Protein AF-A0A7W7ZXH8-F1 (afdb_monomer_lite)

Structure (mmCIF, N/CA/C/O backbone):
data_AF-A0A7W7ZXH8-F1
#
_entry.id   AF-A0A7W7ZXH8-F1
#
loop_
_atom_site.group_PDB
_atom_site.id
_atom_site.type_symbol
_atom_site.label_atom_id
_atom_site.label_alt_id
_atom_site.label_comp_id
_atom_site.label_asym_id
_atom_site.label_entity_id
_atom_site.label_seq_id
_atom_site.pdbx_PDB_ins_code
_atom_site.Cartn_x
_atom_site.Cartn_y
_atom_site.Cartn_z
_atom_site.occupancy
_atom_site.B_iso_or_equiv
_atom_site.auth_seq_id
_atom_site.auth_comp_id
_atom_site.auth_asym_id
_atom_site.auth_atom_id
_atom_site.pdbx_PDB_model_num
ATOM 1 N N . MET A 1 1 ? 2.280 42.672 -75.558 1.00 45.81 1 MET A N 1
ATOM 2 C CA . MET A 1 1 ? 2.214 41.407 -74.794 1.00 45.81 1 MET A CA 1
ATOM 3 C C . MET A 1 1 ? 3.216 41.515 -73.660 1.00 45.81 1 MET A C 1
ATOM 5 O O . MET A 1 1 ? 4.405 41.400 -73.915 1.00 45.81 1 MET A O 1
ATOM 9 N N . SER A 1 2 ? 2.751 41.859 -72.459 1.00 38.84 2 SER A N 1
ATOM 10 C CA . SER A 1 2 ? 3.611 42.072 -71.290 1.00 38.84 2 SER A CA 1
ATOM 11 C C . SER A 1 2 ? 3.563 40.827 -70.415 1.00 38.84 2 SER A C 1
ATOM 13 O O . SER A 1 2 ? 2.508 40.486 -69.886 1.00 38.84 2 SER A O 1
ATOM 15 N N . THR A 1 3 ? 4.688 40.130 -70.302 1.00 49.72 3 THR A N 1
ATOM 16 C CA . THR A 1 3 ? 4.828 38.963 -69.430 1.00 49.72 3 THR A CA 1
ATOM 17 C C . THR A 1 3 ? 5.232 39.455 -68.045 1.00 49.72 3 THR A C 1
ATOM 19 O O . THR A 1 3 ? 6.352 39.920 -67.849 1.00 49.72 3 THR A O 1
ATOM 22 N N . THR A 1 4 ? 4.309 39.410 -67.087 1.00 53.81 4 THR A N 1
ATOM 23 C CA . THR A 1 4 ? 4.577 39.770 -65.689 1.00 53.81 4 THR A CA 1
ATOM 24 C C . THR A 1 4 ? 5.151 38.559 -64.957 1.00 53.81 4 THR A C 1
ATOM 26 O O . THR A 1 4 ? 4.422 37.633 -64.607 1.00 53.81 4 THR A O 1
ATOM 29 N N . THR A 1 5 ? 6.460 38.566 -64.714 1.00 61.03 5 THR A N 1
ATOM 30 C CA . THR A 1 5 ? 7.133 37.604 -63.830 1.00 61.03 5 THR A CA 1
ATOM 31 C C . THR A 1 5 ? 7.064 38.120 -62.393 1.00 61.03 5 THR A C 1
ATOM 33 O O . THR A 1 5 ? 7.664 39.141 -62.070 1.00 61.03 5 THR A O 1
ATOM 36 N N . ILE A 1 6 ? 6.315 37.433 -61.525 1.00 58.94 6 ILE A N 1
ATOM 37 C CA . ILE A 1 6 ? 6.248 37.724 -60.084 1.00 58.94 6 ILE A CA 1
ATOM 38 C C . ILE A 1 6 ? 7.389 36.972 -59.385 1.00 58.94 6 ILE A C 1
ATOM 40 O O . ILE A 1 6 ? 7.298 35.766 -59.153 1.00 58.94 6 ILE A O 1
ATOM 44 N N . GLN A 1 7 ? 8.464 37.687 -59.053 1.00 58.28 7 GLN A N 1
ATOM 45 C CA . GLN A 1 7 ? 9.550 37.207 -58.198 1.00 58.28 7 GLN A CA 1
ATOM 46 C C . GLN A 1 7 ? 9.080 37.314 -56.736 1.00 58.28 7 GLN A C 1
ATOM 48 O O . GLN A 1 7 ? 8.865 38.413 -56.231 1.00 58.28 7 GLN A O 1
ATOM 53 N N . ARG A 1 8 ? 8.841 36.187 -56.054 1.00 62.62 8 ARG A N 1
ATOM 54 C CA . ARG A 1 8 ? 8.566 36.197 -54.609 1.00 62.62 8 ARG A CA 1
ATOM 55 C C . ARG A 1 8 ? 9.894 36.333 -53.871 1.00 62.62 8 ARG A C 1
ATOM 57 O O . ARG A 1 8 ? 10.640 35.361 -53.792 1.00 62.62 8 ARG A O 1
ATOM 64 N N . ASP A 1 9 ? 10.164 37.518 -53.337 1.00 59.59 9 ASP A N 1
ATOM 65 C CA . ASP A 1 9 ? 11.242 37.731 -52.374 1.00 59.59 9 ASP A CA 1
ATOM 66 C C . ASP A 1 9 ? 10.932 36.944 -51.099 1.00 59.59 9 ASP A C 1
ATOM 68 O O . ASP A 1 9 ? 10.082 37.319 -50.288 1.00 59.59 9 ASP A O 1
ATOM 72 N N . ILE A 1 10 ? 11.605 35.808 -50.927 1.00 63.97 10 ILE A N 1
ATOM 73 C CA . ILE A 1 10 ? 11.605 35.075 -49.664 1.00 63.97 10 ILE A CA 1
ATOM 74 C C . ILE A 1 10 ? 12.605 35.805 -48.768 1.00 63.97 10 ILE A C 1
ATOM 76 O O . ILE A 1 10 ? 13.793 35.491 -48.757 1.00 63.97 10 ILE A O 1
ATOM 80 N N . ALA A 1 11 ? 12.140 36.854 -48.089 1.00 63.72 11 ALA A N 1
ATOM 81 C CA . ALA A 1 11 ? 12.964 37.618 -47.164 1.00 63.72 11 ALA A CA 1
ATOM 82 C C . ALA A 1 11 ? 13.522 36.674 -46.087 1.00 63.72 11 ALA A C 1
ATOM 84 O O . ALA A 1 11 ? 12.780 36.139 -45.259 1.00 63.72 11 ALA A O 1
ATOM 85 N N . ALA A 1 12 ? 14.835 36.442 -46.120 1.00 72.69 12 ALA A N 1
ATOM 86 C CA . ALA A 1 12 ? 15.530 35.717 -45.072 1.00 72.69 12 ALA A CA 1
ATOM 87 C C . ALA A 1 12 ? 15.318 36.454 -43.741 1.00 72.69 12 ALA A C 1
ATOM 89 O O . ALA A 1 12 ? 15.526 37.666 -43.648 1.00 72.69 12 ALA A O 1
ATOM 90 N N . LYS A 1 13 ? 14.880 35.723 -42.712 1.00 70.62 13 LYS A N 1
ATOM 91 C CA . LYS A 1 13 ? 14.730 36.255 -41.355 1.00 70.62 13 LYS A CA 1
ATOM 92 C C . LYS A 1 13 ? 16.085 36.828 -40.899 1.00 70.62 13 LYS A C 1
ATOM 94 O O . LYS A 1 13 ? 17.080 36.109 -41.004 1.00 70.62 13 LYS A O 1
ATOM 99 N N . PRO A 1 14 ? 16.149 38.077 -40.399 1.00 77.44 14 PRO A N 1
ATOM 100 C CA . PRO A 1 14 ? 17.408 38.658 -39.948 1.00 77.44 14 PRO A CA 1
ATOM 101 C C . PRO A 1 14 ? 18.000 37.839 -38.787 1.00 77.44 14 PRO A C 1
ATOM 103 O O . PRO A 1 14 ? 17.238 37.250 -38.006 1.00 77.44 14 PRO A O 1
ATOM 106 N N . PRO A 1 15 ? 19.340 37.777 -38.666 1.00 78.44 15 PRO A N 1
ATOM 107 C CA . PRO A 1 15 ? 19.991 37.081 -37.564 1.00 78.44 15 PRO A CA 1
ATOM 108 C C . PRO A 1 15 ? 19.574 37.707 -36.230 1.00 78.44 15 PRO A C 1
ATOM 110 O O . PRO A 1 15 ? 19.343 38.914 -36.140 1.00 78.44 15 PRO A O 1
ATOM 113 N N . ALA A 1 16 ? 19.451 36.875 -35.195 1.00 80.44 16 ALA A N 1
ATOM 114 C CA . ALA A 1 16 ? 19.173 37.366 -33.852 1.00 80.44 16 ALA A CA 1
ATOM 115 C C . ALA A 1 16 ? 20.302 38.312 -33.396 1.00 80.44 16 ALA A C 1
ATOM 117 O O . ALA A 1 16 ? 21.462 38.078 -33.751 1.00 80.44 16 ALA A O 1
ATOM 118 N N . PRO A 1 17 ? 19.988 39.372 -32.630 1.00 83.56 17 PRO A N 1
ATOM 119 C CA . PRO A 1 17 ? 21.019 40.226 -32.061 1.00 83.56 17 PRO A CA 1
ATOM 120 C C . PRO A 1 17 ? 21.931 39.408 -31.129 1.00 83.56 17 PRO A C 1
ATOM 122 O O . PRO A 1 17 ? 21.473 38.422 -30.542 1.00 83.56 17 PRO A O 1
ATOM 125 N N . PRO A 1 18 ? 23.204 39.807 -30.972 1.00 83.00 18 PRO A N 1
ATOM 126 C CA . PRO A 1 18 ? 24.096 39.195 -29.997 1.00 83.00 18 PRO A CA 1
ATOM 127 C C . PRO A 1 18 ? 23.479 39.282 -28.598 1.00 83.00 18 PRO A C 1
ATOM 129 O O . PRO A 1 18 ? 22.880 40.303 -28.248 1.00 83.00 18 PRO A O 1
ATOM 132 N N . TYR A 1 19 ? 23.620 38.224 -27.800 1.00 82.94 19 TYR A N 1
ATOM 133 C CA . TYR A 1 19 ? 23.239 38.288 -26.392 1.00 82.94 19 TYR A CA 1
ATOM 134 C C . TYR A 1 19 ? 24.065 39.377 -25.691 1.00 82.94 19 TYR A C 1
ATOM 136 O O . TYR A 1 19 ? 25.263 39.480 -25.965 1.00 82.94 19 TYR A O 1
ATOM 144 N N . PRO A 1 20 ? 23.457 40.191 -24.808 1.00 82.12 20 PRO A N 1
ATOM 145 C CA . PRO A 1 20 ? 24.227 41.098 -23.970 1.00 82.12 20 PRO A CA 1
ATOM 146 C C . PRO A 1 20 ? 25.185 40.278 -23.102 1.00 82.12 20 PRO A C 1
ATOM 148 O O . PRO A 1 20 ? 24.809 39.210 -22.608 1.00 82.12 20 PRO A O 1
ATOM 151 N N . GLU A 1 21 ? 26.416 40.764 -22.937 1.00 79.69 21 GLU A N 1
ATOM 152 C CA . GLU A 1 21 ? 27.367 40.114 -22.040 1.00 79.69 21 GLU A CA 1
ATOM 153 C C . GLU A 1 21 ? 26.783 40.055 -20.620 1.00 79.69 21 GLU A C 1
ATOM 155 O O . GLU A 1 21 ? 26.109 41.000 -20.186 1.00 79.69 21 GLU A O 1
ATOM 160 N N . PRO A 1 22 ? 26.968 38.931 -19.905 1.00 81.44 22 PRO A N 1
ATOM 161 C CA . PRO A 1 22 ? 26.486 38.809 -18.541 1.00 81.44 22 PRO A CA 1
ATOM 162 C C . PRO A 1 22 ? 27.128 39.894 -17.662 1.00 81.44 22 PRO A C 1
ATOM 164 O O . PRO A 1 22 ? 28.269 40.283 -17.911 1.00 81.44 22 PRO A O 1
ATOM 167 N N . PRO A 1 23 ? 26.420 40.390 -16.632 1.00 80.75 23 PRO A N 1
ATOM 168 C CA . PRO A 1 23 ? 26.987 41.374 -15.720 1.00 80.75 23 PRO A CA 1
ATOM 169 C C . PRO A 1 23 ? 28.266 40.820 -15.086 1.00 80.75 23 PRO A C 1
ATOM 171 O O . PRO A 1 23 ? 28.289 39.678 -14.620 1.00 80.75 23 PRO A O 1
ATOM 174 N N . GLU A 1 24 ? 29.319 41.635 -15.087 1.00 74.88 24 GLU A N 1
ATOM 175 C CA . GLU A 1 24 ? 30.609 41.289 -14.501 1.00 74.88 24 GLU A CA 1
ATOM 176 C C . GLU A 1 24 ? 30.412 40.914 -13.027 1.00 74.88 24 GLU A C 1
ATOM 178 O O . GLU A 1 24 ? 29.758 41.631 -12.262 1.00 74.88 24 GLU A O 1
ATOM 183 N N . ALA A 1 25 ? 30.898 39.729 -12.649 1.00 76.81 25 ALA A N 1
ATOM 184 C CA . ALA A 1 25 ? 30.724 39.221 -11.297 1.00 76.81 25 ALA A CA 1
ATOM 185 C C . ALA A 1 25 ? 31.370 40.193 -10.291 1.00 76.81 25 ALA A C 1
ATOM 187 O O . ALA A 1 25 ? 32.432 40.747 -10.586 1.00 76.81 25 ALA A O 1
ATOM 188 N N . PRO A 1 26 ? 30.779 40.399 -9.099 1.00 77.38 26 PRO A N 1
ATOM 189 C CA . PRO A 1 26 ? 31.364 41.278 -8.096 1.00 77.38 26 PRO A CA 1
ATOM 190 C C . PRO A 1 26 ? 32.800 40.847 -7.795 1.00 77.38 26 PRO A C 1
ATOM 192 O O . PRO A 1 26 ? 33.036 39.697 -7.418 1.00 77.38 26 PRO A O 1
ATOM 195 N N . HIS A 1 27 ? 33.761 41.761 -7.948 1.00 68.06 27 HIS A N 1
ATOM 196 C CA . HIS A 1 27 ? 35.131 41.483 -7.537 1.00 68.06 27 HIS A CA 1
ATOM 197 C C . HIS A 1 27 ? 35.152 41.190 -6.026 1.00 68.06 27 HIS A C 1
ATOM 199 O O . HIS A 1 27 ? 34.523 41.923 -5.253 1.00 68.06 27 HIS A O 1
ATOM 205 N N . PRO A 1 28 ? 35.849 40.132 -5.582 1.00 71.12 28 PRO A N 1
ATOM 206 C CA . PRO A 1 28 ? 35.924 39.796 -4.169 1.00 71.12 28 PRO A CA 1
ATOM 207 C C . PRO A 1 28 ? 36.558 40.949 -3.381 1.00 71.12 28 PRO A C 1
ATOM 209 O O . PRO A 1 28 ? 37.583 41.507 -3.772 1.00 71.12 28 PRO A O 1
ATOM 212 N N . ASN A 1 29 ? 35.927 41.319 -2.266 1.00 66.88 29 ASN A N 1
ATOM 213 C CA . ASN A 1 29 ? 36.409 42.375 -1.381 1.00 66.88 29 ASN A CA 1
ATOM 214 C C . ASN A 1 29 ? 37.667 41.887 -0.625 1.00 66.88 29 ASN A C 1
ATOM 216 O O . ASN A 1 29 ? 37.564 40.907 0.116 1.00 66.88 29 ASN A O 1
ATOM 220 N N . PRO A 1 30 ? 38.832 42.554 -0.745 1.00 61.72 30 PRO A N 1
ATOM 221 C CA . PRO A 1 30 ? 40.094 42.085 -0.163 1.00 61.72 30 PRO A CA 1
ATOM 222 C C . PRO A 1 30 ? 40.157 42.129 1.375 1.00 61.72 30 PRO A C 1
ATOM 224 O O . PRO A 1 30 ? 41.155 41.703 1.951 1.00 61.72 30 PRO A O 1
ATOM 227 N N . SER A 1 31 ? 39.130 42.640 2.064 1.00 60.22 31 SER A N 1
ATOM 228 C CA . SER A 1 31 ? 39.141 42.801 3.528 1.00 60.22 31 SER A CA 1
ATOM 229 C C . SER A 1 31 ? 38.427 41.707 4.333 1.00 60.22 31 SER A C 1
ATOM 231 O O . SER A 1 31 ? 38.306 41.851 5.547 1.00 60.22 31 SER A O 1
ATOM 233 N N . VAL A 1 32 ? 38.008 40.597 3.721 1.00 55.44 32 VAL A N 1
ATOM 234 C CA . VAL A 1 32 ? 37.603 39.397 4.478 1.00 55.44 32 VAL A CA 1
ATOM 235 C C . VAL A 1 32 ? 38.755 38.396 4.441 1.00 55.44 32 VAL A C 1
ATOM 237 O O . VAL A 1 32 ? 38.820 37.531 3.576 1.00 55.44 32 VAL A O 1
ATOM 240 N N . ALA A 1 33 ? 39.707 38.547 5.361 1.00 53.47 33 ALA A N 1
ATOM 241 C CA . ALA A 1 33 ? 40.710 37.518 5.607 1.00 53.47 33 ALA A CA 1
ATOM 242 C C . ALA A 1 33 ? 40.053 36.374 6.397 1.00 53.47 33 ALA A C 1
ATOM 244 O O . ALA A 1 33 ? 39.853 36.485 7.608 1.00 53.47 33 ALA A O 1
ATOM 245 N N . GLU A 1 34 ? 39.683 35.292 5.710 1.00 57.41 34 GLU A N 1
ATOM 246 C CA . GLU A 1 34 ? 39.362 34.023 6.366 1.00 57.41 34 GLU A CA 1
ATOM 247 C C . GLU A 1 34 ? 40.619 33.435 7.039 1.00 57.41 34 GLU A C 1
ATOM 249 O O . GLU A 1 34 ? 41.710 33.479 6.459 1.00 57.41 34 GLU A O 1
ATOM 254 N N . PRO A 1 35 ? 40.510 32.844 8.243 1.00 56.38 35 PRO A N 1
ATOM 255 C CA . PRO A 1 35 ? 41.601 32.086 8.838 1.00 56.38 35 PRO A CA 1
ATOM 256 C C 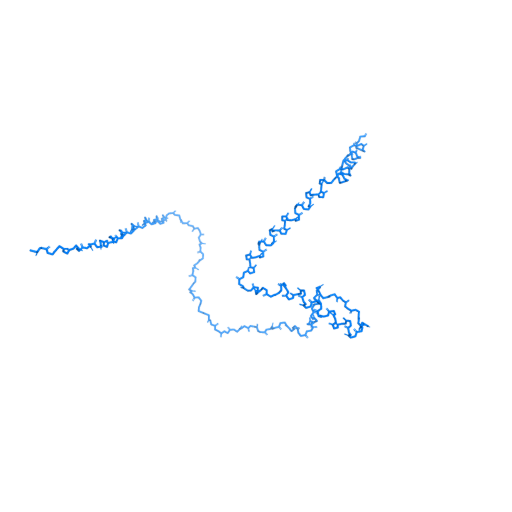. PRO A 1 35 ? 41.834 30.767 8.075 1.00 56.38 35 PRO A C 1
ATOM 258 O O . PRO A 1 35 ? 41.071 29.821 8.221 1.00 56.38 35 PRO A O 1
ATOM 261 N N . GLY A 1 36 ? 42.924 30.710 7.302 1.00 56.81 36 GLY A N 1
ATOM 262 C CA . GLY A 1 36 ? 43.678 29.494 6.959 1.00 56.81 36 GLY A CA 1
ATOM 263 C C . GLY A 1 36 ? 42.930 28.362 6.244 1.00 56.81 36 GLY A C 1
ATOM 264 O O . GLY A 1 36 ? 42.630 27.340 6.858 1.00 56.81 36 GLY A O 1
ATOM 265 N N . ALA A 1 37 ? 42.756 28.478 4.927 1.00 54.59 37 ALA A N 1
ATOM 266 C CA . ALA A 1 37 ? 42.501 27.324 4.062 1.00 54.59 37 ALA A CA 1
ATOM 267 C C . ALA A 1 37 ? 43.833 26.620 3.692 1.00 54.59 37 ALA A C 1
ATOM 269 O O . ALA A 1 37 ? 44.821 27.312 3.433 1.00 54.59 37 ALA A O 1
ATOM 270 N N . PRO A 1 38 ? 43.901 25.275 3.664 1.00 54.91 38 PRO A N 1
ATOM 271 C CA . PRO A 1 38 ? 45.085 24.546 3.205 1.00 54.91 38 PRO A CA 1
ATOM 272 C C . PRO A 1 38 ? 45.280 24.701 1.686 1.00 54.91 38 PRO A C 1
ATOM 274 O O . PRO A 1 38 ? 44.311 24.699 0.929 1.00 54.91 38 PRO A O 1
ATOM 277 N N . GLU A 1 39 ? 46.535 24.843 1.247 1.00 58.16 39 GLU A N 1
ATOM 278 C CA . GLU A 1 39 ? 46.886 25.062 -0.162 1.00 58.16 39 GLU A CA 1
ATOM 279 C C . GLU A 1 39 ? 46.404 23.933 -1.098 1.00 58.16 39 GLU A C 1
ATOM 281 O O . GLU A 1 39 ? 46.491 22.754 -0.738 1.00 58.16 39 GLU A O 1
ATOM 286 N N . PRO A 1 40 ? 45.958 24.255 -2.329 1.00 54.19 40 PRO A N 1
ATOM 287 C CA . PRO A 1 40 ? 45.696 23.257 -3.355 1.00 54.19 40 PRO A CA 1
ATOM 288 C C . PRO A 1 40 ? 47.022 22.708 -3.900 1.00 54.19 40 PRO A C 1
ATOM 290 O O . PRO A 1 40 ? 47.703 23.345 -4.705 1.00 54.19 40 PRO A O 1
ATOM 293 N N . GLY A 1 41 ? 47.379 21.505 -3.450 1.00 52.72 41 GLY A N 1
ATOM 294 C CA . GLY A 1 41 ? 48.449 20.704 -4.038 1.00 52.72 41 GLY A CA 1
ATOM 295 C C . GLY A 1 41 ? 48.208 20.445 -5.529 1.00 52.72 41 GLY A C 1
ATOM 296 O O . GLY A 1 41 ? 47.071 20.332 -5.987 1.00 52.72 41 GLY A O 1
ATOM 297 N N . ALA A 1 42 ? 49.305 20.396 -6.282 1.00 57.66 42 ALA A N 1
ATOM 298 C CA . ALA A 1 42 ? 49.362 20.114 -7.712 1.00 57.66 42 ALA A CA 1
ATOM 299 C C . ALA A 1 42 ? 48.564 18.853 -8.120 1.00 57.66 42 ALA A C 1
ATOM 301 O O . ALA A 1 42 ? 48.370 17.960 -7.298 1.00 57.66 42 ALA A O 1
ATOM 302 N N . PRO A 1 43 ? 48.125 18.740 -9.391 1.00 54.28 43 PRO A N 1
ATOM 303 C CA . PRO A 1 43 ? 47.415 17.560 -9.870 1.00 54.28 43 PRO A CA 1
ATOM 304 C C . PRO A 1 43 ? 48.295 16.308 -9.759 1.00 54.28 43 PRO A C 1
ATOM 306 O O . PRO A 1 43 ? 49.315 16.187 -10.442 1.00 54.28 43 PRO A O 1
ATOM 309 N N . ASP A 1 44 ? 47.867 15.374 -8.911 1.00 56.31 44 ASP A N 1
ATOM 310 C CA . ASP A 1 44 ? 48.456 14.047 -8.783 1.00 56.31 44 ASP A CA 1
ATOM 311 C C . ASP A 1 44 ? 48.446 13.342 -10.144 1.00 56.31 44 ASP A C 1
ATOM 313 O O . ASP A 1 44 ? 47.404 13.032 -10.728 1.00 56.31 44 ASP A O 1
ATOM 317 N N . THR A 1 45 ? 49.642 13.093 -10.665 1.00 53.38 45 THR A N 1
ATOM 318 C CA . THR A 1 45 ? 49.847 12.183 -11.790 1.00 53.38 45 THR A CA 1
ATOM 319 C C . THR A 1 45 ? 49.738 10.763 -11.226 1.00 53.38 45 THR A C 1
ATOM 321 O O . THR A 1 45 ? 50.479 10.454 -10.293 1.00 53.38 45 THR A O 1
ATOM 324 N N . PRO A 1 46 ? 48.851 9.878 -11.716 1.00 55.69 46 PRO A N 1
ATOM 325 C CA . PRO A 1 46 ? 48.757 8.530 -11.165 1.00 55.69 46 PRO A CA 1
ATOM 326 C C . PRO A 1 46 ? 49.987 7.711 -11.582 1.00 55.69 46 PRO A C 1
ATOM 328 O O . PRO A 1 46 ? 50.079 7.276 -12.731 1.00 55.69 46 PRO A O 1
ATOM 331 N N . GLU A 1 47 ? 50.934 7.489 -10.667 1.00 48.94 47 GLU A N 1
ATOM 332 C CA . GLU A 1 47 ? 51.952 6.450 -10.853 1.00 48.94 47 GLU A CA 1
ATOM 333 C C . GLU A 1 47 ? 51.297 5.051 -10.788 1.00 48.94 47 GLU A C 1
ATOM 335 O O . GLU A 1 47 ? 50.516 4.761 -9.874 1.00 48.94 47 GLU A O 1
ATOM 340 N N . PRO A 1 48 ? 51.589 4.154 -11.748 1.00 61.03 48 PRO A N 1
ATOM 341 C CA . PRO A 1 48 ? 51.069 2.795 -11.767 1.00 61.03 48 PRO A CA 1
ATOM 342 C C . PRO A 1 48 ? 51.964 1.845 -10.953 1.00 61.03 48 PRO A C 1
ATOM 344 O O . PRO A 1 48 ? 52.910 1.260 -11.471 1.00 61.03 48 PRO A O 1
ATOM 347 N N . GLY A 1 49 ? 51.622 1.629 -9.683 1.00 54.00 49 GLY A N 1
ATOM 348 C CA . GLY A 1 49 ? 52.200 0.579 -8.831 1.00 54.00 49 GLY A CA 1
ATOM 349 C C . GLY A 1 49 ? 51.923 0.882 -7.357 1.00 54.00 49 GLY A C 1
ATOM 350 O O . GLY A 1 49 ? 52.048 2.016 -6.937 1.00 54.00 49 GLY A O 1
ATOM 351 N N . ALA A 1 50 ? 51.485 -0.009 -6.482 1.00 55.97 50 ALA A N 1
ATOM 352 C CA . ALA A 1 50 ? 51.185 -1.420 -6.550 1.00 55.97 50 ALA A CA 1
ATOM 353 C C . ALA A 1 50 ? 49.890 -1.596 -5.747 1.00 55.97 50 ALA A C 1
ATOM 355 O O . ALA A 1 50 ? 49.830 -1.234 -4.572 1.00 55.97 50 ALA A O 1
ATOM 356 N N . ARG A 1 51 ? 48.828 -2.099 -6.384 1.00 55.91 51 ARG A N 1
ATOM 357 C CA . ARG A 1 51 ? 47.648 -2.515 -5.626 1.00 55.91 51 ARG A CA 1
ATOM 358 C C . ARG A 1 51 ? 48.036 -3.773 -4.876 1.00 55.91 51 ARG A C 1
ATOM 360 O O . ARG A 1 51 ? 48.409 -4.763 -5.497 1.00 55.91 51 ARG A O 1
ATOM 367 N N . ASP A 1 52 ? 47.963 -3.688 -3.561 1.00 52.28 52 ASP A N 1
ATOM 368 C CA . ASP A 1 52 ? 47.943 -4.830 -2.670 1.00 52.28 52 ASP A CA 1
ATOM 369 C C . ASP A 1 52 ? 46.833 -5.787 -3.137 1.00 52.28 52 ASP A C 1
ATOM 371 O O . ASP A 1 52 ? 45.643 -5.480 -3.068 1.00 52.28 52 ASP A O 1
ATOM 375 N N . THR A 1 53 ? 47.239 -6.910 -3.730 1.00 58.25 53 THR A N 1
ATOM 376 C CA . THR A 1 53 ? 46.353 -7.979 -4.199 1.00 58.25 53 THR A CA 1
ATOM 377 C C . THR A 1 53 ? 46.170 -9.047 -3.129 1.00 58.25 53 THR A C 1
ATOM 379 O O . THR A 1 53 ? 46.032 -10.226 -3.464 1.00 58.25 53 THR A O 1
ATOM 382 N N . SER A 1 54 ? 46.167 -8.684 -1.845 1.00 54.00 54 SER A N 1
ATOM 383 C CA . SER A 1 54 ? 45.657 -9.570 -0.797 1.00 54.00 54 SER A CA 1
ATOM 384 C C . SER A 1 54 ? 44.131 -9.686 -0.924 1.00 54.00 54 SER A C 1
ATOM 386 O O . SER A 1 54 ? 43.327 -9.130 -0.184 1.00 54.00 54 SER A O 1
ATOM 388 N N . HIS A 1 55 ? 43.749 -10.434 -1.957 1.00 49.53 55 HIS A N 1
ATOM 389 C CA . HIS A 1 55 ? 42.452 -11.038 -2.165 1.00 49.53 55 HIS A CA 1
ATOM 390 C C . HIS A 1 55 ? 42.090 -11.769 -0.864 1.00 49.53 55 HIS A C 1
ATOM 392 O O . HIS A 1 55 ? 42.840 -12.662 -0.457 1.00 49.53 55 HIS A O 1
ATOM 398 N N . PRO A 1 56 ? 40.978 -11.432 -0.187 1.00 57.84 56 PRO A N 1
ATOM 399 C CA . PRO A 1 56 ? 40.434 -12.358 0.783 1.00 57.84 56 PRO A CA 1
ATOM 400 C C . PRO A 1 56 ? 40.144 -13.638 0.006 1.00 57.84 56 PRO A C 1
ATOM 402 O O . PRO A 1 56 ? 39.448 -13.607 -1.014 1.00 57.84 56 PRO A O 1
ATOM 405 N N . ASP A 1 57 ? 40.771 -14.729 0.432 1.00 50.62 57 ASP A N 1
ATOM 406 C CA . ASP A 1 57 ? 40.569 -16.058 -0.119 1.00 50.62 57 ASP A CA 1
ATOM 407 C C . ASP A 1 57 ? 39.111 -16.461 0.152 1.00 50.62 57 ASP A C 1
ATOM 409 O O . ASP A 1 57 ? 38.758 -16.999 1.201 1.00 50.62 57 ASP A O 1
ATOM 413 N N . HIS A 1 58 ? 38.225 -16.101 -0.779 1.00 52.09 58 HIS A N 1
ATOM 414 C CA . HIS A 1 58 ? 36.802 -16.433 -0.752 1.00 52.09 58 HIS A CA 1
ATOM 415 C C . HIS A 1 58 ? 36.538 -17.859 -1.258 1.00 52.09 58 HIS A C 1
ATOM 417 O O . HIS A 1 58 ? 35.388 -18.233 -1.474 1.00 52.09 58 HIS A O 1
ATOM 423 N N . SER A 1 59 ? 37.569 -18.702 -1.370 1.00 54.00 59 SER A N 1
ATOM 424 C CA . SER A 1 59 ? 37.460 -20.077 -1.872 1.00 54.00 59 SER A CA 1
ATOM 425 C C . SER A 1 59 ? 36.694 -21.042 -0.950 1.00 54.00 59 SER A C 1
ATOM 427 O O . SER A 1 59 ? 36.670 -22.240 -1.219 1.00 54.00 59 SER A O 1
ATOM 429 N N . ALA A 1 60 ? 36.072 -20.575 0.143 1.00 54.78 60 ALA A N 1
ATOM 430 C CA . ALA A 1 60 ? 35.550 -21.464 1.185 1.00 54.78 60 ALA A CA 1
ATOM 431 C C . ALA A 1 60 ? 34.044 -21.391 1.500 1.00 54.78 60 ALA A C 1
ATOM 433 O O . ALA A 1 60 ? 33.599 -22.236 2.273 1.00 54.78 60 ALA A O 1
ATOM 434 N N . ARG A 1 61 ? 33.229 -20.480 0.937 1.00 55.09 61 ARG A N 1
ATOM 435 C CA . ARG A 1 61 ? 31.747 -20.536 1.084 1.00 55.09 61 ARG A CA 1
ATOM 436 C C . ARG A 1 61 ? 30.979 -19.936 -0.102 1.00 55.09 61 ARG A C 1
ATOM 438 O O . ARG A 1 61 ? 30.046 -19.173 0.101 1.00 55.09 61 ARG A O 1
ATOM 445 N N . ASP A 1 62 ? 31.303 -20.342 -1.324 1.00 52.31 62 ASP A N 1
ATOM 446 C CA . ASP A 1 62 ? 30.368 -20.242 -2.458 1.00 52.31 62 ASP A CA 1
ATOM 447 C C . ASP A 1 62 ? 29.401 -21.439 -2.434 1.00 52.31 62 ASP A C 1
ATOM 449 O O . ASP A 1 62 ? 29.278 -22.219 -3.376 1.00 52.31 62 ASP A O 1
ATOM 453 N N . THR A 1 63 ? 28.699 -21.632 -1.318 1.00 52.84 63 THR A N 1
ATOM 454 C CA . THR A 1 63 ? 27.363 -22.214 -1.445 1.00 52.84 63 THR A CA 1
ATOM 455 C C . THR A 1 63 ? 26.511 -21.095 -2.021 1.00 52.84 63 THR A C 1
ATOM 457 O O . THR A 1 63 ? 26.379 -20.087 -1.323 1.00 52.84 63 THR A O 1
ATOM 460 N N . PRO A 1 64 ? 25.961 -21.222 -3.247 1.00 61.25 64 PRO A N 1
ATOM 461 C CA . PRO A 1 64 ? 24.973 -20.272 -3.729 1.00 61.25 64 PRO A CA 1
ATOM 462 C C . PRO A 1 64 ? 23.940 -20.127 -2.623 1.00 61.25 64 PRO A C 1
ATOM 464 O O . PRO A 1 64 ? 23.359 -21.134 -2.202 1.00 61.25 64 PRO A O 1
ATOM 467 N N . GLU A 1 65 ? 23.785 -18.918 -2.086 1.00 54.00 65 GLU A N 1
ATOM 468 C CA . GLU A 1 65 ? 22.717 -18.661 -1.135 1.00 54.00 65 GLU A CA 1
ATOM 469 C C . GLU A 1 65 ? 21.429 -19.145 -1.813 1.00 54.00 65 GLU A C 1
ATOM 471 O O . GLU A 1 65 ? 21.186 -18.783 -2.973 1.00 54.00 65 GLU A O 1
ATOM 476 N N . PRO A 1 66 ? 20.682 -20.078 -1.196 1.00 58.88 66 PRO A N 1
ATOM 477 C CA . PRO A 1 66 ? 19.536 -20.678 -1.850 1.00 58.88 66 PRO A CA 1
ATOM 478 C C . PRO A 1 66 ? 18.574 -19.549 -2.192 1.00 58.88 66 PRO A C 1
ATOM 480 O O . PRO A 1 66 ? 18.080 -18.882 -1.286 1.00 58.88 66 PRO A O 1
ATOM 483 N N . ASP A 1 67 ? 18.352 -19.314 -3.491 1.00 63.00 67 ASP A N 1
ATOM 484 C CA . ASP A 1 67 ? 17.425 -18.285 -3.957 1.00 63.00 67 ASP A CA 1
ATOM 485 C C . ASP A 1 67 ? 16.109 -18.477 -3.188 1.00 63.00 67 ASP A C 1
ATOM 487 O O . ASP A 1 67 ? 15.476 -19.527 -3.348 1.00 63.00 67 ASP A O 1
ATOM 491 N N . PRO A 1 68 ? 15.687 -17.512 -2.343 1.00 61.72 68 PRO A N 1
ATOM 492 C CA . PRO A 1 68 ? 14.487 -17.661 -1.521 1.00 61.72 68 PRO A CA 1
ATOM 493 C C . PRO A 1 68 ? 13.230 -17.806 -2.389 1.00 61.72 68 PRO A C 1
ATOM 495 O O . PRO A 1 68 ? 12.177 -18.229 -1.913 1.00 61.72 68 PRO A O 1
ATOM 498 N N . SER A 1 69 ? 13.352 -17.479 -3.679 1.00 64.50 69 SER A N 1
ATOM 499 C CA . SER A 1 69 ? 12.333 -17.655 -4.701 1.00 64.50 69 SER A CA 1
ATOM 500 C C . SER A 1 69 ? 12.292 -19.068 -5.276 1.00 64.50 69 SER A C 1
ATOM 502 O O . SER A 1 69 ? 11.368 -19.341 -6.019 1.00 64.50 69 SER A O 1
ATOM 504 N N . VAL A 1 70 ? 13.250 -19.963 -5.021 1.00 68.31 70 VAL A N 1
ATOM 505 C CA . VAL A 1 70 ? 13.186 -21.364 -5.465 1.00 68.31 70 VAL A CA 1
ATOM 506 C C . VAL A 1 70 ? 12.629 -22.181 -4.308 1.00 68.31 70 VAL A C 1
ATOM 508 O O . VAL A 1 70 ? 13.336 -22.405 -3.325 1.00 68.31 70 VAL A O 1
ATOM 511 N N . PRO A 1 71 ? 11.375 -22.657 -4.372 1.00 70.50 71 PRO A N 1
ATOM 512 C CA . PRO A 1 71 ? 10.844 -23.371 -3.229 1.00 70.50 71 PRO A CA 1
ATOM 513 C C . PRO A 1 71 ? 11.568 -24.703 -3.060 1.00 70.50 71 PRO A C 1
ATOM 515 O O . PRO A 1 71 ? 11.953 -25.366 -4.032 1.00 70.50 71 PRO A O 1
ATOM 518 N N . ASN A 1 72 ? 11.771 -25.055 -1.796 1.00 74.81 72 ASN A N 1
ATOM 519 C CA . ASN A 1 72 ? 12.533 -26.218 -1.390 1.00 74.81 72 ASN A CA 1
ATOM 520 C C . ASN A 1 72 ? 11.830 -27.495 -1.874 1.00 74.81 72 ASN A C 1
ATOM 522 O O . ASN A 1 72 ? 10.780 -27.873 -1.352 1.00 74.81 72 ASN A O 1
ATOM 526 N N . ILE A 1 73 ? 1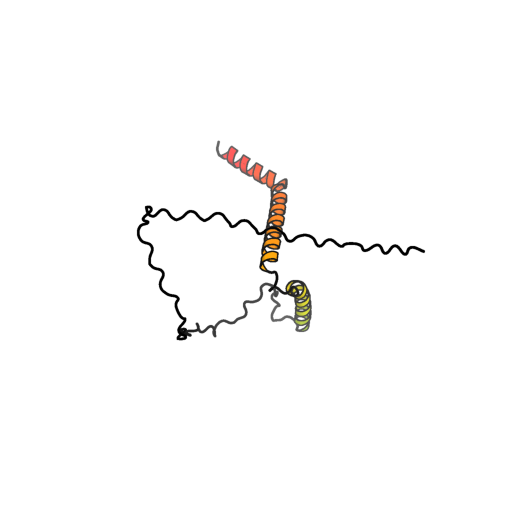2.384 -28.142 -2.899 1.00 71.50 73 ILE A N 1
ATOM 527 C CA . ILE A 1 73 ? 11.888 -29.435 -3.362 1.00 71.50 73 ILE A CA 1
ATOM 528 C C . ILE A 1 73 ? 12.504 -30.510 -2.468 1.00 71.50 73 ILE A C 1
ATOM 530 O O . ILE A 1 73 ? 13.731 -30.621 -2.453 1.00 71.50 73 ILE A O 1
ATOM 534 N N . PRO A 1 74 ? 11.694 -31.341 -1.782 1.00 72.69 74 PRO A N 1
ATOM 535 C CA . PRO A 1 74 ? 12.210 -32.440 -0.981 1.00 72.69 74 PRO A CA 1
ATOM 536 C C . PRO A 1 74 ? 13.191 -33.280 -1.797 1.00 72.69 74 PRO A C 1
ATOM 538 O O . PRO A 1 74 ? 12.906 -33.644 -2.942 1.00 72.69 74 PRO A O 1
ATOM 541 N N . GLU A 1 75 ? 14.343 -33.605 -1.217 1.00 73.69 75 GLU A N 1
ATOM 542 C CA . GLU A 1 75 ? 15.420 -34.320 -1.909 1.00 73.69 75 GLU A CA 1
ATOM 543 C C . GLU A 1 75 ? 14.930 -35.642 -2.534 1.00 73.69 75 GLU A C 1
ATOM 545 O O . GLU A 1 75 ? 15.336 -35.999 -3.644 1.00 73.69 75 GLU A O 1
ATOM 550 N N . GLN A 1 76 ? 13.937 -36.271 -1.894 1.00 75.62 76 GLN A N 1
ATOM 551 C CA . GLN A 1 76 ? 13.270 -37.514 -2.299 1.00 75.62 76 GLN A CA 1
ATOM 552 C C . GLN A 1 76 ? 12.198 -37.363 -3.399 1.00 75.62 76 GLN A C 1
ATOM 554 O O . GLN A 1 76 ? 11.563 -38.344 -3.782 1.00 75.62 76 GLN A O 1
ATOM 559 N N . ALA A 1 77 ? 11.953 -36.159 -3.920 1.00 74.88 77 ALA A N 1
ATOM 560 C CA . ALA A 1 77 ? 10.969 -35.950 -4.980 1.00 74.88 77 ALA A CA 1
ATOM 561 C C . ALA A 1 77 ? 11.373 -36.647 -6.291 1.00 74.88 77 ALA A C 1
ATOM 563 O O . ALA A 1 77 ? 12.548 -36.644 -6.680 1.00 74.88 77 ALA A O 1
ATOM 564 N N . SER A 1 78 ? 10.378 -37.187 -7.004 1.00 79.19 78 SER A N 1
ATOM 565 C CA . SER A 1 78 ? 10.586 -37.864 -8.285 1.00 79.19 78 SER A CA 1
ATOM 566 C C . SER A 1 78 ? 11.217 -36.927 -9.336 1.00 79.19 78 SER A C 1
ATOM 568 O O . SER A 1 78 ? 10.941 -35.719 -9.340 1.00 79.19 78 SER A O 1
ATOM 570 N N . PRO A 1 79 ? 12.059 -37.448 -10.252 1.00 78.38 79 PRO A N 1
ATOM 571 C CA . PRO A 1 79 ? 12.726 -36.645 -11.285 1.00 78.38 79 PRO A CA 1
ATOM 572 C C . PRO A 1 79 ? 11.742 -35.855 -12.156 1.00 78.38 79 PRO A C 1
ATOM 574 O O . PRO A 1 79 ? 11.996 -34.696 -12.491 1.00 78.38 79 PRO A O 1
ATOM 577 N N . ASP A 1 80 ? 10.583 -36.446 -12.443 1.00 83.88 80 ASP A N 1
ATOM 578 C CA . ASP A 1 80 ? 9.525 -35.829 -13.242 1.00 83.88 80 ASP A CA 1
ATOM 579 C C . ASP A 1 80 ? 8.882 -34.639 -12.525 1.00 83.88 80 ASP A C 1
ATOM 581 O O . ASP A 1 80 ? 8.619 -33.607 -13.142 1.00 83.88 80 ASP A O 1
ATOM 585 N N . LEU A 1 81 ? 8.677 -34.734 -11.205 1.00 79.38 81 LEU A N 1
ATOM 586 C CA . LEU A 1 81 ? 8.174 -33.620 -10.403 1.00 79.38 81 LEU A CA 1
ATOM 587 C C . LEU A 1 81 ? 9.186 -32.471 -10.388 1.00 79.38 81 LEU A C 1
ATOM 589 O O . LEU A 1 81 ? 8.808 -31.323 -10.621 1.00 79.38 81 LEU A O 1
ATOM 593 N N . LYS A 1 82 ? 10.477 -32.785 -10.214 1.00 79.50 82 LYS A N 1
ATOM 594 C CA . LYS A 1 82 ? 11.575 -31.807 -10.288 1.00 79.50 82 LYS A CA 1
ATOM 595 C C . LYS A 1 82 ? 11.632 -31.117 -11.657 1.00 79.50 82 LYS A C 1
ATOM 597 O O . LYS A 1 82 ? 11.884 -29.915 -11.720 1.00 79.50 82 LYS A O 1
ATOM 602 N N . ALA A 1 83 ? 11.401 -31.845 -12.749 1.00 80.19 83 ALA A N 1
ATOM 603 C CA . ALA A 1 83 ? 11.406 -31.296 -14.107 1.00 80.19 83 ALA A CA 1
ATOM 604 C C . ALA A 1 83 ? 10.185 -30.402 -14.380 1.00 80.19 83 ALA A C 1
ATOM 606 O O . ALA A 1 8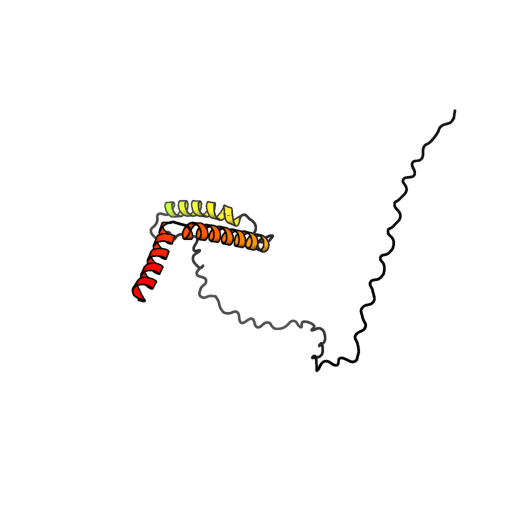3 ? 10.332 -29.277 -14.863 1.00 80.19 83 ALA A O 1
ATOM 607 N N . ARG A 1 84 ? 8.982 -30.864 -14.010 1.00 78.94 84 ARG A N 1
ATOM 608 C CA . ARG A 1 84 ? 7.737 -30.084 -14.130 1.00 78.94 84 ARG A CA 1
ATOM 609 C C . ARG A 1 84 ? 7.813 -28.796 -13.329 1.00 78.94 84 ARG A C 1
ATOM 611 O O . ARG A 1 84 ? 7.424 -27.738 -13.811 1.00 78.94 84 ARG A O 1
ATOM 618 N N . TYR A 1 85 ? 8.352 -28.895 -12.125 1.00 76.88 85 TYR A N 1
ATOM 619 C CA . TYR A 1 85 ? 8.512 -27.769 -11.236 1.00 76.88 85 TYR A CA 1
ATOM 620 C C . TYR A 1 85 ? 9.492 -26.726 -11.769 1.00 76.88 85 TYR A C 1
ATOM 622 O O . TYR A 1 85 ? 9.145 -25.550 -11.839 1.00 76.88 85 TYR A O 1
ATOM 630 N N . ARG A 1 86 ? 10.682 -27.152 -12.219 1.00 78.12 86 ARG A N 1
ATOM 631 C CA . ARG A 1 86 ? 11.666 -26.249 -12.835 1.00 78.12 86 ARG A CA 1
ATOM 632 C C . ARG A 1 86 ? 11.075 -25.484 -14.015 1.00 78.12 86 ARG A C 1
ATOM 634 O O . ARG A 1 86 ? 11.290 -24.282 -14.117 1.00 78.12 86 ARG A O 1
ATOM 641 N N . ARG A 1 87 ? 10.281 -26.162 -14.849 1.00 77.44 87 ARG A N 1
ATOM 642 C CA . ARG A 1 87 ? 9.604 -25.554 -15.999 1.00 77.44 87 ARG A CA 1
ATOM 643 C C . ARG A 1 87 ? 8.594 -24.481 -15.581 1.00 77.44 87 ARG A C 1
ATOM 645 O O . ARG A 1 87 ? 8.626 -23.376 -16.109 1.00 77.44 87 ARG A O 1
ATOM 652 N N . LEU A 1 88 ? 7.740 -24.788 -14.605 1.00 77.38 88 LEU A N 1
ATOM 653 C CA . LEU A 1 88 ? 6.745 -23.840 -14.094 1.00 77.38 88 LEU A CA 1
ATOM 654 C C . LEU A 1 88 ? 7.402 -22.599 -13.470 1.00 77.38 88 LEU A C 1
ATOM 656 O O . LEU A 1 88 ? 6.962 -21.481 -13.714 1.00 77.38 88 LEU A O 1
ATOM 660 N N . TRP A 1 89 ? 8.488 -22.786 -12.719 1.00 72.19 89 TRP A N 1
ATOM 661 C CA . TRP A 1 89 ? 9.215 -21.691 -12.075 1.00 72.19 89 TRP A CA 1
ATOM 662 C C . TRP A 1 89 ? 9.991 -20.808 -13.051 1.00 72.19 89 TRP A C 1
ATOM 664 O O . TRP A 1 89 ? 9.995 -19.583 -12.902 1.00 72.19 89 TRP A O 1
ATOM 674 N N . SER A 1 90 ? 10.604 -21.401 -14.080 1.00 68.75 90 SER A N 1
ATOM 675 C CA . SER A 1 90 ? 11.284 -20.630 -15.125 1.00 68.75 90 SER A CA 1
ATOM 676 C C . SER A 1 90 ? 10.322 -19.736 -15.906 1.00 68.75 90 SER A C 1
ATOM 678 O O . SER A 1 90 ? 10.688 -18.621 -16.277 1.00 68.75 90 SER A O 1
ATOM 680 N N . GLU A 1 91 ? 9.082 -20.192 -16.103 1.00 66.62 91 GLU A N 1
ATOM 681 C CA . GLU A 1 91 ? 8.057 -19.456 -16.841 1.00 66.62 91 GLU A CA 1
ATOM 682 C C . GLU A 1 91 ? 7.675 -18.156 -16.114 1.00 66.62 91 GLU A C 1
ATOM 684 O O . GLU A 1 91 ? 7.596 -17.098 -16.735 1.00 66.62 91 GLU A O 1
ATOM 689 N N . THR A 1 92 ? 7.502 -18.213 -14.789 1.00 65.19 92 THR A N 1
ATOM 690 C CA . THR A 1 92 ? 7.121 -17.054 -13.966 1.00 65.19 92 THR A CA 1
ATOM 691 C C . THR A 1 92 ? 8.279 -16.071 -13.801 1.00 65.19 92 THR A C 1
ATOM 693 O O . THR A 1 92 ? 8.090 -14.866 -13.955 1.00 65.19 92 THR A O 1
ATOM 696 N N . ARG A 1 93 ? 9.501 -16.572 -13.556 1.00 63.53 93 ARG A N 1
ATOM 697 C CA . ARG A 1 93 ? 10.714 -15.745 -13.412 1.00 63.53 93 ARG A CA 1
ATOM 698 C C . ARG A 1 93 ? 11.024 -14.982 -14.700 1.00 63.53 93 ARG A C 1
ATOM 700 O O . ARG A 1 93 ? 11.310 -13.790 -14.647 1.00 63.53 93 ARG A O 1
ATOM 707 N N . SER A 1 94 ? 10.896 -15.644 -15.852 1.00 58.69 94 SER A N 1
ATOM 708 C CA . SER A 1 94 ? 11.183 -15.053 -17.163 1.00 58.69 94 SER A CA 1
ATOM 709 C C . SER A 1 94 ? 10.317 -13.827 -17.471 1.00 58.69 94 SER A C 1
ATOM 711 O O . SER A 1 94 ? 10.782 -12.914 -18.149 1.00 58.69 94 SER A O 1
ATOM 713 N N . ARG A 1 95 ? 9.091 -13.745 -16.933 1.00 59.78 95 ARG A N 1
ATOM 714 C CA . ARG A 1 95 ? 8.219 -12.574 -17.128 1.00 59.78 95 ARG A CA 1
ATOM 715 C C . ARG A 1 95 ? 8.691 -11.334 -16.373 1.00 59.78 95 ARG A C 1
ATOM 717 O O . ARG A 1 95 ? 8.457 -10.233 -16.856 1.00 59.78 95 ARG A O 1
ATOM 724 N N . TYR A 1 96 ? 9.377 -11.513 -15.247 1.00 58.16 96 TYR A N 1
ATOM 725 C CA . TYR A 1 96 ? 9.900 -10.414 -14.432 1.00 58.16 96 TYR A CA 1
ATOM 726 C C . TYR A 1 96 ? 11.353 -10.051 -14.770 1.00 58.16 96 TYR A C 1
ATOM 728 O O . TYR A 1 96 ? 11.747 -8.908 -14.579 1.00 58.16 96 TYR A O 1
ATOM 736 N N . THR A 1 97 ? 12.150 -10.988 -15.297 1.00 58.41 97 THR A N 1
ATOM 737 C CA . THR A 1 97 ? 13.575 -10.756 -15.607 1.00 58.41 97 THR A CA 1
ATOM 738 C C . THR A 1 97 ? 13.856 -10.389 -17.067 1.00 58.41 97 THR A C 1
ATOM 740 O O . THR A 1 97 ? 14.962 -9.953 -17.377 1.00 58.41 97 THR A O 1
ATOM 743 N N . ALA A 1 98 ? 12.887 -10.539 -17.981 1.00 57.75 98 ALA A N 1
ATOM 744 C CA . ALA A 1 98 ? 13.070 -10.196 -19.398 1.00 57.75 98 ALA A CA 1
ATOM 745 C C . ALA A 1 98 ? 13.128 -8.680 -19.678 1.00 57.75 98 ALA A C 1
ATOM 747 O O . ALA A 1 98 ? 13.510 -8.268 -20.776 1.00 57.75 98 ALA A O 1
ATOM 748 N N . THR A 1 99 ? 12.784 -7.831 -18.707 1.00 58.47 99 THR A N 1
ATOM 749 C CA . THR A 1 99 ? 13.015 -6.385 -18.785 1.00 58.47 99 THR A CA 1
ATOM 750 C C . THR A 1 99 ? 14.454 -6.093 -18.373 1.00 58.47 99 THR A C 1
ATOM 752 O O . THR A 1 99 ? 14.779 -6.117 -17.190 1.00 58.47 99 THR A O 1
ATOM 755 N N . ARG A 1 100 ? 15.318 -5.862 -19.370 1.00 57.47 100 ARG A N 1
ATOM 756 C CA . ARG A 1 100 ? 16.736 -5.496 -19.210 1.00 57.47 100 ARG A CA 1
ATOM 757 C C . ARG A 1 100 ? 16.920 -4.464 -18.079 1.00 57.47 100 ARG A C 1
ATOM 759 O O . ARG A 1 100 ? 16.422 -3.348 -18.223 1.00 57.47 100 ARG A O 1
ATOM 766 N N . PRO A 1 101 ? 17.627 -4.811 -16.995 1.00 59.34 101 PRO A N 1
ATOM 767 C CA . PRO A 1 101 ? 17.695 -3.973 -15.802 1.00 59.34 101 PRO A CA 1
ATOM 768 C C . PRO A 1 101 ? 18.547 -2.699 -16.014 1.00 59.34 101 PRO A C 1
ATOM 770 O O . PRO A 1 101 ? 18.277 -1.654 -15.425 1.00 59.34 101 PRO A O 1
ATOM 773 N N . ASP A 1 102 ? 19.508 -2.716 -16.935 1.00 60.09 102 ASP A N 1
ATOM 774 C CA . ASP A 1 102 ? 20.605 -1.736 -16.920 1.00 60.09 102 ASP A CA 1
ATOM 775 C C . ASP A 1 102 ? 20.284 -0.329 -17.472 1.00 60.09 102 ASP A C 1
ATOM 777 O O . ASP A 1 102 ? 21.093 0.578 -17.309 1.00 60.09 102 ASP A O 1
ATOM 781 N N . ALA A 1 103 ? 19.122 -0.099 -18.102 1.00 58.81 103 ALA A N 1
ATOM 782 C CA . ALA A 1 103 ? 18.805 1.188 -18.756 1.00 58.81 103 ALA A CA 1
ATOM 783 C C . ALA A 1 103 ? 17.722 2.038 -18.056 1.00 58.81 103 ALA A C 1
ATOM 785 O O . ALA A 1 103 ? 17.398 3.126 -18.525 1.00 58.81 103 ALA A O 1
ATOM 786 N N . GLY A 1 104 ? 17.146 1.565 -16.947 1.00 62.44 104 GLY A N 1
ATOM 787 C CA . GLY A 1 104 ? 16.048 2.275 -16.273 1.00 62.44 104 GLY A CA 1
ATOM 788 C C . GLY A 1 104 ? 15.753 1.832 -14.844 1.00 62.44 104 GLY A C 1
ATOM 789 O O . GLY A 1 104 ? 14.742 2.263 -14.288 1.00 62.44 104 GLY A O 1
ATOM 790 N N . MET A 1 105 ? 16.614 0.991 -14.252 1.00 66.44 105 MET A N 1
ATOM 791 C CA . MET A 1 105 ? 16.412 0.449 -12.908 1.00 66.44 105 MET A CA 1
ATOM 792 C C . MET A 1 105 ? 16.168 1.547 -11.875 1.00 66.44 105 MET A C 1
ATOM 794 O O . MET A 1 105 ? 15.171 1.468 -11.177 1.00 66.44 105 MET A O 1
ATOM 798 N N . SER A 1 106 ? 16.966 2.618 -11.842 1.00 65.69 106 SER A N 1
ATOM 799 C CA . SER A 1 106 ? 16.824 3.640 -10.797 1.00 65.69 106 SER A CA 1
ATOM 800 C C . SER A 1 106 ? 15.495 4.406 -10.873 1.00 65.69 106 SER A C 1
ATOM 802 O O . SER A 1 106 ? 14.849 4.599 -9.853 1.00 65.69 106 SER A O 1
ATOM 804 N N . THR A 1 107 ? 15.013 4.815 -12.055 1.00 78.88 107 THR A N 1
ATOM 805 C CA . THR A 1 107 ? 13.725 5.540 -12.163 1.00 78.88 107 THR A CA 1
ATOM 806 C C . THR A 1 107 ? 12.525 4.627 -11.911 1.00 78.88 107 THR A C 1
ATOM 808 O O . THR A 1 107 ? 11.560 5.038 -11.264 1.00 78.88 107 THR A O 1
ATOM 811 N N . ALA A 1 108 ? 12.582 3.386 -12.399 1.00 83.12 108 ALA A N 1
ATOM 812 C CA . ALA A 1 108 ? 11.535 2.399 -12.159 1.00 83.12 108 ALA A CA 1
ATOM 813 C C . ALA A 1 108 ? 11.480 1.978 -10.683 1.00 83.12 108 ALA A C 1
ATOM 815 O O . ALA A 1 108 ? 10.394 1.822 -10.134 1.00 83.12 108 ALA A O 1
ATOM 816 N N . GLU A 1 109 ? 12.630 1.856 -10.026 1.00 78.50 109 GLU A N 1
ATOM 817 C CA . GLU A 1 109 ? 12.749 1.494 -8.616 1.00 78.50 109 GLU A CA 1
ATOM 818 C C . GLU A 1 109 ? 12.086 2.530 -7.705 1.00 78.50 109 GLU A C 1
ATOM 820 O O . GLU A 1 109 ? 11.259 2.161 -6.871 1.00 78.50 109 GLU A O 1
ATOM 825 N N . TYR A 1 110 ? 12.332 3.828 -7.916 1.00 83.19 110 TYR A N 1
ATOM 826 C CA . TYR A 1 110 ? 11.652 4.874 -7.140 1.00 83.19 110 TYR A CA 1
ATOM 827 C C . TYR A 1 110 ? 10.144 4.923 -7.412 1.00 83.19 110 TYR A C 1
ATOM 829 O O . TYR A 1 110 ? 9.347 5.094 -6.482 1.00 83.19 110 TYR A O 1
ATOM 837 N N . ALA A 1 111 ? 9.734 4.759 -8.674 1.00 90.31 111 ALA A N 1
ATOM 838 C CA . ALA A 1 111 ? 8.322 4.766 -9.043 1.00 90.31 111 ALA A CA 1
ATOM 839 C C . ALA A 1 111 ? 7.572 3.590 -8.398 1.00 90.31 111 ALA A C 1
ATOM 841 O O . ALA A 1 111 ? 6.543 3.788 -7.751 1.00 90.31 111 ALA A O 1
ATOM 842 N N . VAL A 1 112 ? 8.112 2.374 -8.507 1.00 88.94 112 VAL A N 1
ATOM 843 C CA . VAL A 1 112 ? 7.532 1.171 -7.896 1.00 88.94 112 VAL A CA 1
ATOM 844 C C . VAL A 1 112 ? 7.598 1.242 -6.371 1.00 88.94 112 VAL A C 1
ATOM 846 O O . VAL A 1 112 ? 6.617 0.892 -5.720 1.00 88.94 112 VAL A O 1
ATOM 849 N N . GLY A 1 113 ? 8.686 1.760 -5.792 1.00 90.25 113 GLY A N 1
ATOM 850 C CA . GLY A 1 113 ? 8.808 1.971 -4.348 1.00 90.25 113 GLY A CA 1
ATOM 851 C C . GLY A 1 113 ? 7.726 2.904 -3.799 1.00 90.25 113 GLY A C 1
ATOM 852 O O . GLY A 1 113 ? 7.079 2.592 -2.799 1.00 90.25 113 GLY A O 1
ATOM 853 N N . THR A 1 114 ? 7.447 4.003 -4.505 1.00 94.69 114 THR A N 1
ATOM 854 C CA . THR A 1 114 ? 6.374 4.938 -4.130 1.00 94.69 114 THR A CA 1
ATOM 855 C C . THR A 1 114 ? 4.994 4.297 -4.287 1.00 94.69 114 THR A C 1
ATOM 857 O O . THR A 1 114 ? 4.161 4.408 -3.390 1.00 94.69 114 THR A O 1
ATOM 860 N N . LEU A 1 115 ? 4.741 3.580 -5.388 1.00 95.38 115 LEU A N 1
ATOM 861 C CA . LEU A 1 115 ? 3.469 2.879 -5.600 1.00 95.38 115 LEU A CA 1
ATOM 862 C C . LEU A 1 115 ? 3.217 1.805 -4.534 1.00 95.38 115 LEU A C 1
ATOM 864 O O . LEU A 1 115 ? 2.101 1.699 -4.024 1.00 95.38 115 LEU A O 1
ATOM 868 N N . ALA A 1 116 ? 4.249 1.048 -4.162 1.00 94.75 116 ALA A N 1
ATOM 869 C CA . ALA A 1 116 ? 4.177 0.060 -3.093 1.00 94.75 116 ALA A CA 1
ATOM 870 C C . ALA A 1 116 ? 3.843 0.717 -1.743 1.00 94.75 116 ALA A C 1
ATOM 872 O O . ALA A 1 116 ? 2.945 0.248 -1.041 1.00 94.75 116 ALA A O 1
ATOM 873 N N . ALA A 1 117 ? 4.496 1.837 -1.410 1.00 96.25 117 ALA A N 1
ATOM 874 C CA . ALA A 1 117 ? 4.222 2.586 -0.184 1.00 96.25 117 ALA A CA 1
ATOM 875 C C . ALA A 1 117 ? 2.787 3.137 -0.142 1.00 96.25 117 ALA A C 1
ATOM 877 O O . ALA A 1 117 ? 2.103 3.002 0.872 1.00 96.25 117 ALA A O 1
ATOM 878 N N . VAL A 1 118 ? 2.296 3.704 -1.249 1.00 97.62 118 VAL A N 1
ATOM 879 C CA . VAL A 1 118 ? 0.920 4.220 -1.347 1.00 97.62 118 VAL A CA 1
ATOM 880 C C . VAL A 1 118 ? -0.101 3.091 -1.207 1.00 97.62 118 VAL A C 1
ATOM 882 O O . VAL A 1 118 ? -1.061 3.226 -0.452 1.00 97.62 118 VAL A O 1
ATOM 885 N N . ALA A 1 119 ? 0.106 1.959 -1.881 1.00 97.88 119 ALA A N 1
ATOM 886 C CA . ALA A 1 119 ? -0.784 0.806 -1.762 1.00 97.88 119 ALA A CA 1
ATOM 887 C C . ALA A 1 119 ? -0.838 0.275 -0.321 1.00 97.88 119 ALA A C 1
ATOM 889 O O . ALA A 1 119 ? -1.919 -0.013 0.197 1.00 97.88 119 ALA A O 1
ATOM 890 N N . PHE A 1 120 ? 0.314 0.203 0.348 1.00 97.50 120 PHE A N 1
ATOM 891 C CA . PHE A 1 120 ? 0.383 -0.182 1.752 1.00 97.50 120 PHE A CA 1
ATOM 892 C C . PHE A 1 120 ? -0.335 0.824 2.663 1.00 97.50 120 PHE A C 1
ATOM 894 O O . PHE A 1 120 ? -1.122 0.417 3.513 1.00 97.50 120 PHE A O 1
ATOM 901 N N . ALA A 1 121 ? -0.158 2.131 2.450 1.00 97.88 121 ALA A N 1
ATOM 902 C CA . ALA A 1 121 ? -0.872 3.162 3.204 1.00 97.88 121 ALA A CA 1
ATOM 903 C C . ALA A 1 121 ? -2.398 3.047 3.039 1.00 97.88 121 ALA A C 1
ATOM 905 O O . ALA A 1 121 ? -3.134 3.119 4.021 1.00 97.88 121 ALA A O 1
ATOM 906 N N . LEU A 1 122 ? -2.882 2.797 1.819 1.00 98.44 122 LEU A N 1
ATOM 907 C CA . LEU A 1 122 ? -4.306 2.566 1.560 1.00 98.44 122 LEU A CA 1
ATOM 908 C C . LEU A 1 122 ? -4.826 1.311 2.272 1.00 98.44 122 LEU A C 1
ATOM 910 O O . LEU A 1 122 ? -5.931 1.329 2.818 1.00 98.44 122 LEU A O 1
ATOM 914 N N . LEU A 1 123 ? -4.031 0.237 2.304 1.00 98.31 123 LEU A N 1
ATOM 915 C CA . LEU A 1 123 ? -4.363 -0.961 3.070 1.00 98.31 123 LEU A CA 1
ATOM 916 C C . LEU A 1 123 ? -4.472 -0.644 4.567 1.00 98.31 123 LEU A C 1
ATOM 918 O O . LEU A 1 123 ? -5.465 -1.021 5.184 1.00 98.31 123 LEU A O 1
ATOM 922 N N . LEU A 1 124 ? -3.511 0.088 5.138 1.00 98.00 124 LEU A N 1
ATOM 923 C CA . LEU A 1 124 ? -3.550 0.493 6.545 1.00 98.00 124 LEU A CA 1
ATOM 924 C C . LEU A 1 124 ? -4.777 1.352 6.864 1.00 98.00 124 LEU A C 1
ATOM 926 O O . LEU A 1 124 ? -5.443 1.096 7.862 1.00 98.00 124 LEU A O 1
ATOM 930 N N . ILE A 1 125 ? -5.123 2.309 5.997 1.00 97.75 125 ILE A N 1
ATOM 931 C CA . ILE A 1 125 ? -6.339 3.125 6.136 1.00 97.75 125 ILE A CA 1
ATOM 932 C C . ILE A 1 125 ? -7.586 2.233 6.141 1.00 97.75 125 ILE A C 1
ATOM 934 O O . ILE A 1 125 ? -8.491 2.427 6.947 1.00 97.75 125 ILE A O 1
ATOM 938 N N . LYS A 1 126 ? -7.650 1.227 5.264 1.00 97.88 126 LYS A N 1
ATOM 939 C CA . LYS A 1 126 ? -8.787 0.299 5.227 1.00 97.88 126 LYS A CA 1
ATOM 940 C C . LYS A 1 126 ? -8.879 -0.554 6.492 1.00 97.88 126 LYS A C 1
ATOM 942 O O . LYS A 1 126 ? -9.982 -0.798 6.968 1.00 97.88 126 LYS A O 1
ATOM 947 N N . VAL A 1 127 ? -7.738 -1.008 7.004 1.00 97.38 127 VAL A N 1
ATOM 948 C CA . VAL A 1 127 ? -7.650 -1.838 8.209 1.00 97.38 127 VAL A CA 1
ATOM 949 C C . VAL A 1 127 ? -8.056 -1.036 9.443 1.00 97.38 127 VAL A C 1
ATOM 951 O O . VAL A 1 127 ? -8.934 -1.467 10.177 1.00 97.38 127 VAL A O 1
ATOM 954 N N . ILE A 1 128 ? -7.488 0.154 9.648 1.00 96.56 128 ILE A N 1
ATOM 955 C CA . ILE A 1 128 ? -7.780 0.965 10.839 1.00 96.56 128 ILE A CA 1
ATOM 956 C C . ILE A 1 128 ? -9.218 1.498 10.861 1.00 96.56 128 ILE A C 1
ATOM 958 O O . ILE A 1 128 ? -9.776 1.704 11.932 1.00 96.56 128 ILE A O 1
ATOM 962 N N . ASN A 1 129 ? -9.832 1.675 9.689 1.00 96.25 129 ASN A N 1
ATOM 963 C CA . ASN A 1 129 ? -11.226 2.096 9.568 1.00 96.25 129 ASN A CA 1
ATOM 964 C C . ASN A 1 129 ? -12.225 0.930 9.660 1.00 96.25 129 ASN A C 1
ATOM 966 O O . ASN A 1 129 ? -13.421 1.151 9.460 1.00 96.25 129 ASN A O 1
ATOM 970 N N . SER A 1 130 ? -11.776 -0.307 9.904 1.00 96.81 130 SER A N 1
ATOM 971 C CA . SER A 1 130 ? -12.705 -1.419 10.116 1.00 96.81 130 SER A CA 1
ATOM 972 C C . SER A 1 130 ? -13.404 -1.272 11.476 1.00 96.81 130 SER A C 1
ATOM 974 O O . SER A 1 130 ? -12.764 -0.878 12.458 1.00 96.81 130 SER A O 1
ATOM 976 N N . PRO A 1 131 ? -14.713 -1.577 11.549 1.00 96.12 131 PRO A N 1
ATOM 977 C CA . PRO A 1 131 ? -15.482 -1.443 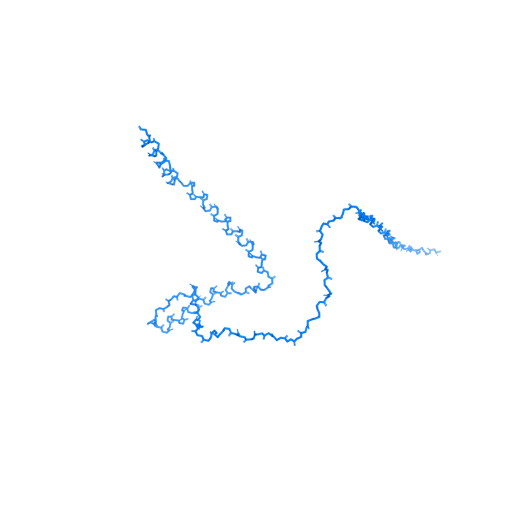12.783 1.00 96.12 131 PRO A CA 1
ATOM 978 C C . PRO A 1 131 ? -14.901 -2.303 13.908 1.00 96.12 131 PRO A C 1
ATOM 980 O O . PRO A 1 131 ? -14.806 -1.842 15.037 1.00 96.12 131 PRO A O 1
ATOM 983 N N . GLU A 1 132 ? -14.403 -3.501 13.596 1.00 96.81 132 GLU A N 1
ATOM 984 C CA . GLU A 1 132 ? -13.793 -4.401 14.576 1.00 96.81 132 GLU A CA 1
ATOM 985 C C . GLU A 1 132 ? -12.552 -3.788 15.245 1.00 96.81 132 GLU A C 1
ATOM 987 O O . GLU A 1 132 ? -12.348 -3.952 16.449 1.00 96.81 132 GLU A O 1
ATOM 992 N N . ILE A 1 133 ? -11.719 -3.071 14.480 1.00 96.75 133 ILE A N 1
ATOM 993 C CA . ILE A 1 133 ? -10.528 -2.404 15.023 1.00 96.75 133 ILE A CA 1
ATOM 994 C C . ILE A 1 133 ? -10.919 -1.189 15.860 1.00 96.75 133 ILE A C 1
ATOM 996 O O . ILE A 1 133 ? -10.372 -0.995 16.947 1.00 96.75 133 ILE A O 1
ATOM 1000 N N . LEU A 1 134 ? -11.865 -0.383 15.382 1.00 96.56 134 LEU A N 1
ATOM 1001 C CA . LEU A 1 134 ? -12.344 0.787 16.114 1.00 96.56 134 LEU A CA 1
ATOM 1002 C C . LEU A 1 134 ? -13.013 0.395 17.437 1.00 96.56 134 LEU A C 1
ATOM 1004 O O . LEU A 1 134 ? -12.738 1.022 18.461 1.00 96.56 134 LEU A O 1
ATOM 1008 N N . ASP A 1 135 ? -13.814 -0.669 17.446 1.00 96.75 135 ASP A N 1
ATOM 1009 C CA . ASP A 1 135 ? -14.443 -1.196 18.658 1.00 96.75 135 ASP A CA 1
ATOM 1010 C C . ASP A 1 135 ? -13.390 -1.702 19.651 1.00 96.75 135 ASP A C 1
ATOM 1012 O O . ASP A 1 135 ? -13.452 -1.395 20.843 1.00 96.75 135 ASP A O 1
ATOM 1016 N N . ALA A 1 136 ? -12.371 -2.422 19.169 1.00 96.44 136 ALA A N 1
ATOM 1017 C CA . ALA A 1 136 ? -11.279 -2.905 20.010 1.00 96.44 136 ALA A CA 1
ATOM 1018 C C . ALA A 1 136 ? -10.465 -1.756 20.633 1.00 96.44 136 ALA A C 1
ATOM 1020 O O . ALA A 1 136 ? -10.127 -1.809 21.818 1.00 96.44 136 ALA A O 1
ATOM 1021 N N . LEU A 1 137 ? -10.164 -0.711 19.854 1.00 96.06 137 LEU A N 1
ATOM 1022 C CA . LEU A 1 137 ? -9.460 0.477 20.340 1.00 96.06 137 LEU A CA 1
ATOM 1023 C C . LEU A 1 137 ? -10.308 1.253 21.353 1.00 96.06 137 LEU A C 1
ATOM 1025 O O . LEU A 1 137 ? -9.795 1.632 22.405 1.00 96.06 137 LEU A O 1
ATOM 1029 N N . THR A 1 138 ? -11.602 1.431 21.078 1.00 95.44 138 THR A N 1
ATOM 1030 C CA . THR A 1 138 ? -12.553 2.068 22.004 1.00 95.44 138 THR A CA 1
ATOM 1031 C C . THR A 1 138 ? -12.605 1.317 23.330 1.00 95.44 138 THR A C 1
ATOM 1033 O O . THR A 1 138 ? -12.380 1.907 24.383 1.00 95.44 138 THR A O 1
ATOM 1036 N N . ALA A 1 139 ? -12.777 -0.007 23.287 1.00 95.75 139 ALA A N 1
ATOM 1037 C CA . ALA A 1 139 ? -12.823 -0.843 24.482 1.00 95.75 139 ALA A CA 1
ATOM 1038 C C . ALA A 1 139 ? -11.516 -0.799 25.295 1.00 95.75 139 ALA A C 1
ATOM 1040 O O . ALA A 1 139 ? -11.540 -0.860 26.529 1.00 95.75 139 ALA A O 1
ATOM 1041 N N . LEU A 1 140 ? -10.366 -0.693 24.621 1.00 95.12 140 LEU A N 1
ATOM 1042 C CA . LEU A 1 140 ? -9.068 -0.545 25.277 1.00 95.12 140 LEU A CA 1
ATOM 1043 C C . LEU A 1 140 ? -8.960 0.799 26.013 1.00 95.12 140 LEU A C 1
ATOM 1045 O O . LEU A 1 140 ? -8.512 0.823 27.162 1.00 95.12 140 LEU A O 1
ATOM 1049 N N . VAL A 1 141 ? -9.390 1.893 25.378 1.00 95.06 141 VAL A N 1
ATOM 1050 C CA . VAL A 1 141 ? -9.410 3.233 25.985 1.00 95.06 141 VAL A CA 1
ATOM 1051 C C . VAL A 1 141 ? -10.377 3.276 27.167 1.00 95.06 141 VAL A C 1
ATOM 1053 O O . VAL A 1 141 ? -9.988 3.717 28.247 1.00 95.06 141 VAL A O 1
ATOM 1056 N N . ASP A 1 142 ? -11.587 2.740 27.013 1.00 96.06 142 ASP A N 1
ATOM 1057 C CA . ASP A 1 142 ? -12.581 2.676 28.088 1.00 96.06 142 ASP A CA 1
ATOM 1058 C C . ASP A 1 142 ? -12.055 1.902 29.297 1.00 96.06 142 ASP A C 1
ATOM 1060 O O . ASP A 1 142 ? -12.213 2.333 30.440 1.00 96.06 142 ASP A O 1
ATOM 1064 N N . ARG A 1 143 ? -11.381 0.767 29.073 1.00 94.69 143 ARG A N 1
ATOM 1065 C CA . ARG A 1 143 ? -10.763 0.004 30.163 1.00 94.69 143 ARG A CA 1
ATOM 1066 C C . ARG A 1 143 ? -9.670 0.812 30.859 1.00 94.69 143 ARG A C 1
ATOM 1068 O O . ARG A 1 143 ? -9.618 0.796 32.085 1.00 94.69 143 ARG A O 1
ATOM 1075 N N . ALA A 1 144 ? -8.817 1.507 30.108 1.00 94.81 144 ALA A N 1
ATOM 1076 C CA . ALA A 1 144 ? -7.760 2.333 30.683 1.00 94.81 144 ALA A CA 1
ATOM 1077 C C . ALA A 1 144 ? -8.342 3.448 31.566 1.00 94.81 144 ALA A C 1
ATOM 1079 O O . ALA A 1 144 ? -7.904 3.609 32.703 1.00 94.81 144 ALA A O 1
ATOM 1080 N N . LEU A 1 145 ? -9.378 4.143 31.086 1.00 95.75 145 LEU A N 1
ATOM 1081 C CA . LEU A 1 145 ? -10.044 5.222 31.818 1.00 95.75 145 LEU A CA 1
ATOM 1082 C C . LEU A 1 145 ? -10.785 4.721 33.064 1.00 95.75 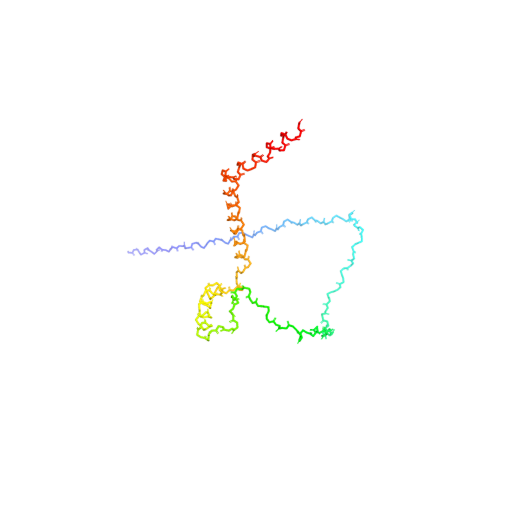145 LEU A C 1
ATOM 1084 O O . LEU A 1 145 ? -10.648 5.310 34.131 1.00 95.75 145 LEU A O 1
ATOM 1088 N N . ASN A 1 146 ? -11.510 3.607 32.957 1.00 92.12 146 ASN A N 1
ATOM 1089 C CA . ASN A 1 146 ? -12.283 3.046 34.069 1.00 92.12 146 ASN A CA 1
ATOM 1090 C C . ASN A 1 146 ? -11.424 2.311 35.111 1.00 92.12 146 ASN A C 1
ATOM 1092 O O . ASN A 1 146 ? -11.908 2.027 36.199 1.00 92.12 146 ASN A O 1
ATOM 1096 N N . SER A 1 147 ? -10.177 1.962 34.781 1.00 82.50 147 SER A N 1
ATOM 1097 C CA . SER A 1 147 ? -9.228 1.346 35.725 1.00 82.50 147 SER A CA 1
ATOM 1098 C C . SER A 1 147 ? -8.347 2.356 36.466 1.00 82.50 147 SER A C 1
ATOM 1100 O O . SER A 1 147 ? -7.664 1.982 37.417 1.00 82.50 147 SER A O 1
ATOM 1102 N N . ALA A 1 148 ? -8.330 3.613 36.012 1.00 70.38 148 ALA A N 1
ATOM 1103 C CA . ALA A 1 148 ? -7.513 4.687 36.573 1.00 70.38 148 ALA A CA 1
ATOM 1104 C C . ALA A 1 148 ? -8.250 5.549 37.620 1.00 70.38 148 ALA A C 1
ATOM 1106 O O . ALA A 1 148 ? -7.618 6.415 38.228 1.00 70.38 148 ALA A O 1
ATOM 1107 N N . GLY A 1 149 ? -9.555 5.329 37.820 1.00 50.19 149 GLY A N 1
ATOM 1108 C CA . GLY A 1 149 ? -10.385 5.950 38.862 1.00 50.19 149 GLY A CA 1
ATOM 1109 C C . GLY A 1 149 ? -10.909 4.916 39.845 1.00 50.19 149 GLY A C 1
ATOM 1110 O O . GLY A 1 149 ? -11.095 5.293 41.022 1.00 50.19 149 GLY A O 1
#

Secondary structure (DSSP, 8-state):
-----------PPPPPPPPPPPPPPPPPPTT---S-PPP-------------------TT-------TTS----TTS-HHHHHHHHHHHHHHHHHHHSS-GGGTHHHHHHHHHHHHHHHHHHHHHHHHTSHHHHHHHHHHHHHHHHH--

InterPro domains:
  IPR025338 Protein of unknown function DUF4244 [PF14029] (97-146)

Foldseek 3Di:
DDDDDDDDPP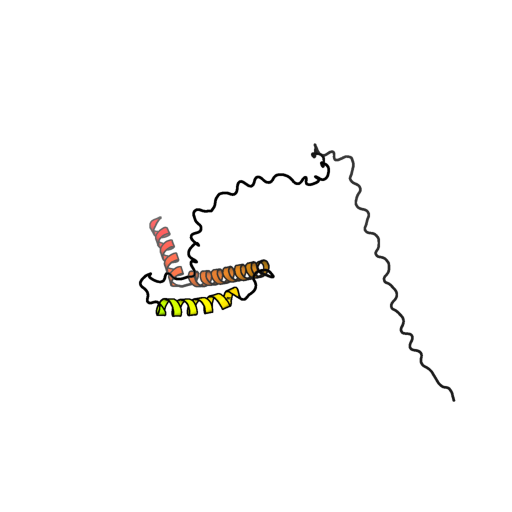PDDDDDDDDDDDPDDDDDDPPPDDPDDDDDDDDDDDDDDDPPPPDPPPVPDPPPPPPPLQDDDPPPDDPVVVVVSVVVSCVVVCVVPVPPCPPCVVVVVVVVVVVVVVVVVVVVVVVCPDPVNVVVVVVVVVCVVVVVD

pLDDT: mean 72.39, std 16.28, range [38.84, 98.44]

Sequence (149 aa):
MSTTTIQRDIAAKPPAPPYPEPPEAPHPNPSVAEPGAPEPGAPDTPEPGARDTSHPDHSARDTPEPDPSVPNIPEQASPDLKARYRRLWSETRSRYTATRPDAGMSTAEYAVGTLAAVAFALLLIKVINSPEILDALTALVDRALNSAG

Organism: NCBI:txid714136

Radius of gyration: 36.77 Å; chains: 1; bounding box: 68×81×114 Å